Protein AF-W1XQQ6-F1 (afdb_monomer_lite)

Organism: NCBI:txid408170

Structure (mmCIF, N/CA/C/O backbone):
data_AF-W1XQQ6-F1
#
_entry.id   AF-W1XQQ6-F1
#
loop_
_atom_site.group_PDB
_atom_site.id
_atom_site.type_symbol
_atom_site.label_atom_id
_atom_site.label_alt_id
_atom_site.label_comp_id
_atom_site.label_asym_id
_atom_site.label_entity_id
_atom_site.label_seq_id
_atom_site.pdbx_PDB_ins_code
_atom_site.Cartn_x
_atom_site.Cartn_y
_atom_site.Cartn_z
_atom_site.occupancy
_atom_site.B_iso_or_equiv
_atom_site.auth_seq_id
_atom_site.auth_comp_id
_atom_site.auth_asym_id
_atom_site.auth_atom_id
_atom_site.pdbx_PDB_model_num
ATOM 1 N N . GLY A 1 1 ? 14.310 3.150 -13.092 1.00 80.12 1 GLY A N 1
ATOM 2 C CA . GLY A 1 1 ? 13.651 4.168 -12.252 1.00 80.12 1 GLY A CA 1
ATOM 3 C C . GLY A 1 1 ? 12.964 3.475 -11.101 1.00 80.12 1 GLY A C 1
ATOM 4 O O . GLY A 1 1 ? 12.462 2.373 -11.311 1.00 80.12 1 GLY A O 1
ATOM 5 N N . SER A 1 2 ? 12.978 4.097 -9.926 1.00 84.06 2 SER A N 1
ATOM 6 C CA . SER A 1 2 ? 12.372 3.560 -8.704 1.00 84.06 2 SER A CA 1
ATOM 7 C C . SER A 1 2 ? 11.340 4.543 -8.158 1.00 84.06 2 SER A C 1
ATOM 9 O O . SER A 1 2 ? 11.483 5.747 -8.354 1.00 84.06 2 SER A O 1
ATOM 11 N N . LEU A 1 3 ? 10.315 4.023 -7.493 1.00 84.12 3 LEU A N 1
ATOM 12 C CA . LEU A 1 3 ? 9.183 4.764 -6.948 1.00 84.12 3 LEU A CA 1
ATOM 13 C C . LEU A 1 3 ? 8.969 4.335 -5.495 1.00 84.12 3 LEU A C 1
ATOM 15 O O . LEU A 1 3 ? 9.040 3.149 -5.184 1.00 84.12 3 LEU A O 1
ATOM 19 N N . VAL A 1 4 ? 8.681 5.286 -4.613 1.00 85.88 4 VAL A N 1
ATOM 20 C CA . VAL A 1 4 ? 8.170 5.001 -3.268 1.00 85.88 4 VAL A CA 1
ATOM 21 C C . VAL A 1 4 ? 6.757 5.559 -3.199 1.00 85.88 4 VAL A C 1
ATOM 23 O O . VAL A 1 4 ? 6.555 6.735 -3.495 1.00 85.88 4 VAL A O 1
ATOM 26 N N . ALA A 1 5 ? 5.789 4.727 -2.824 1.00 83.06 5 ALA A N 1
ATOM 27 C CA . ALA A 1 5 ? 4.401 5.131 -2.653 1.00 83.06 5 ALA A CA 1
ATOM 28 C C . ALA A 1 5 ? 3.993 5.011 -1.184 1.00 83.06 5 ALA A C 1
ATOM 30 O O . ALA A 1 5 ? 4.251 3.997 -0.533 1.00 83.06 5 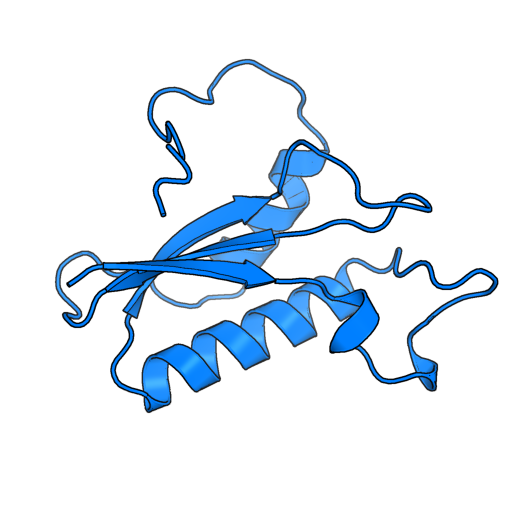ALA A O 1
ATOM 31 N N . LEU A 1 6 ? 3.339 6.056 -0.678 1.00 84.25 6 LEU A N 1
ATOM 32 C CA . LEU A 1 6 ? 2.709 6.053 0.634 1.00 84.25 6 LEU A CA 1
ATOM 33 C C . LEU A 1 6 ? 1.266 5.570 0.479 1.00 84.25 6 LEU A C 1
ATOM 35 O O . LEU A 1 6 ? 0.447 6.219 -0.168 1.00 84.25 6 LEU A O 1
ATOM 39 N N . ILE A 1 7 ? 0.973 4.427 1.076 1.00 82.62 7 ILE A N 1
ATOM 40 C CA . ILE A 1 7 ? -0.319 3.760 1.049 1.00 82.62 7 ILE A CA 1
ATOM 41 C C . ILE A 1 7 ? -1.063 4.129 2.328 1.00 82.62 7 ILE A C 1
ATOM 43 O O . ILE A 1 7 ? -0.579 3.892 3.437 1.00 82.62 7 ILE A O 1
ATOM 47 N N . LYS A 1 8 ? -2.251 4.708 2.169 1.00 79.75 8 LYS A N 1
ATOM 48 C CA . LYS A 1 8 ? -3.105 5.148 3.272 1.00 79.75 8 LYS A CA 1
ATOM 49 C C . LYS A 1 8 ? -4.432 4.385 3.227 1.00 79.75 8 LYS A C 1
ATOM 51 O O . LYS A 1 8 ? -5.341 4.809 2.509 1.00 79.75 8 LYS A O 1
ATOM 56 N N . PRO A 1 9 ? -4.562 3.266 3.959 1.00 76.44 9 PRO A N 1
ATOM 57 C CA . PRO A 1 9 ? -5.738 2.408 3.894 1.00 76.44 9 PRO A CA 1
ATOM 58 C C . PRO A 1 9 ? -7.052 3.125 4.174 1.00 76.44 9 PRO A C 1
ATOM 60 O O . PRO A 1 9 ? -8.046 2.790 3.561 1.00 76.44 9 PRO A O 1
ATOM 63 N N . GLN A 1 10 ? -7.072 4.159 5.012 1.00 74.06 10 GLN A N 1
ATOM 64 C CA . GLN A 1 10 ? -8.278 4.932 5.315 1.00 74.06 10 GLN A CA 1
ATOM 65 C C . GLN A 1 10 ? -8.880 5.691 4.119 1.00 74.06 10 GLN A C 1
ATOM 67 O O . GLN A 1 10 ? -10.033 6.105 4.187 1.00 74.06 10 GLN A O 1
ATOM 72 N N . PHE A 1 11 ? -8.107 5.909 3.050 1.00 74.00 11 PHE A N 1
ATOM 73 C CA . PHE A 1 11 ? -8.607 6.520 1.815 1.00 74.00 11 PHE A CA 1
ATOM 74 C C . PHE A 1 11 ? -9.021 5.479 0.770 1.00 74.00 11 PHE A C 1
ATOM 76 O O . PHE A 1 11 ? -9.814 5.805 -0.108 1.00 74.00 11 PHE A O 1
ATOM 83 N N . GLU A 1 12 ? -8.502 4.252 0.873 1.00 74.44 12 GLU A N 1
ATOM 84 C CA . GLU A 1 12 ? -8.761 3.174 -0.090 1.00 74.44 12 GLU A CA 1
ATOM 85 C C . GLU A 1 12 ? -9.745 2.113 0.398 1.00 74.44 12 GLU A C 1
ATOM 87 O O . GLU A 1 12 ? -10.429 1.483 -0.406 1.00 74.44 12 GLU A O 1
ATOM 92 N N . ALA A 1 13 ? -9.853 1.931 1.710 1.00 70.44 13 ALA A N 1
ATOM 93 C CA . ALA A 1 13 ? -10.940 1.216 2.343 1.00 70.44 13 ALA A CA 1
ATOM 94 C C . ALA A 1 13 ? -12.180 2.106 2.222 1.00 70.44 13 ALA A C 1
ATOM 96 O O . ALA A 1 13 ? -12.202 3.219 2.748 1.00 70.44 13 ALA A O 1
ATOM 97 N N . GLY A 1 14 ? -13.188 1.658 1.472 1.00 66.12 14 GLY A N 1
ATOM 98 C CA . GLY A 1 14 ? -14.424 2.414 1.261 1.00 66.12 14 GLY A CA 1
ATOM 99 C C . GLY A 1 14 ? -15.037 2.920 2.573 1.00 66.12 14 GLY A C 1
ATOM 100 O O . GLY A 1 14 ? -14.774 2.382 3.645 1.00 66.12 14 GLY A O 1
ATOM 101 N N . LYS A 1 15 ? -15.886 3.955 2.509 1.00 67.25 15 LYS A N 1
ATOM 102 C CA . LYS A 1 15 ? -16.467 4.614 3.703 1.00 67.25 15 LYS A CA 1
ATOM 103 C C . LYS A 1 15 ? -17.166 3.655 4.681 1.00 67.25 15 LYS A C 1
ATOM 105 O O . LYS A 1 15 ? -17.295 3.994 5.851 1.00 67.25 15 LYS A O 1
ATOM 110 N N . GLU A 1 16 ? -17.617 2.495 4.208 1.00 68.69 16 GLU A N 1
ATOM 111 C CA . GLU A 1 16 ? -18.207 1.418 5.017 1.00 68.69 16 GLU A CA 1
ATOM 112 C C . GLU A 1 16 ? -17.204 0.707 5.941 1.00 68.69 16 GLU A C 1
ATOM 114 O O . GLU A 1 16 ? -17.574 0.266 7.025 1.00 68.69 16 GLU A O 1
ATOM 119 N N . ASN A 1 17 ? -15.930 0.676 5.549 1.00 66.44 17 ASN A N 1
ATOM 120 C CA . ASN A 1 17 ? -14.819 0.025 6.245 1.00 66.44 17 ASN A CA 1
ATOM 121 C C . ASN A 1 17 ? -14.049 0.988 7.167 1.00 66.44 17 ASN A C 1
ATOM 123 O O . ASN A 1 17 ? -13.024 0.634 7.749 1.00 66.44 17 ASN A O 1
ATOM 127 N N . VAL A 1 18 ? -14.536 2.223 7.312 1.00 65.81 18 VAL A N 1
ATOM 128 C CA . VAL A 1 18 ? -13.938 3.251 8.165 1.00 65.81 18 VAL A CA 1
ATOM 129 C C . VAL A 1 18 ? -14.769 3.387 9.442 1.00 65.81 18 VAL A C 1
ATOM 131 O O . VAL A 1 18 ? -15.923 3.813 9.414 1.00 65.81 18 VAL A O 1
ATOM 134 N N . GLY A 1 19 ? -14.183 3.022 10.587 1.00 66.81 19 GLY A N 1
ATOM 135 C CA . GLY A 1 19 ? -14.866 3.044 11.883 1.00 66.81 19 GLY A CA 1
ATOM 136 C C . GLY A 1 19 ? -15.217 4.453 12.390 1.00 66.81 19 GLY A C 1
ATOM 137 O O . GLY A 1 19 ? -14.870 5.477 11.794 1.00 66.81 19 GLY A O 1
ATOM 138 N N . LYS A 1 20 ? -15.879 4.525 13.557 1.00 61.00 20 LYS A N 1
ATOM 139 C CA . LYS A 1 20 ? -16.189 5.804 14.229 1.00 61.00 20 LYS A CA 1
ATOM 140 C C . LYS A 1 20 ? -14.900 6.608 14.459 1.00 61.00 20 LYS A C 1
ATOM 142 O O . LYS A 1 20 ? -14.042 6.18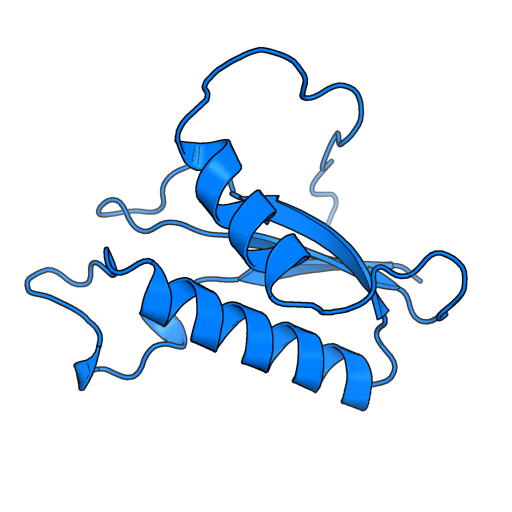3 15.229 1.00 61.00 20 LYS A O 1
ATOM 147 N N . GLY A 1 21 ? -14.800 7.771 13.811 1.00 65.94 21 GLY A N 1
ATOM 148 C CA . GLY A 1 21 ? -13.640 8.666 13.899 1.00 65.94 21 GLY A CA 1
ATOM 149 C C . GLY A 1 21 ? -12.630 8.552 12.754 1.00 65.94 21 GLY A C 1
ATOM 150 O O . GLY A 1 21 ? -11.530 9.055 12.903 1.00 65.94 21 GLY A O 1
ATOM 151 N N . GLY A 1 22 ? -12.954 7.896 11.632 1.00 66.44 22 GLY A N 1
ATOM 152 C CA . GLY A 1 22 ? -12.053 7.908 10.470 1.00 66.44 22 GLY A CA 1
ATOM 153 C C . GLY A 1 22 ? -10.880 6.922 10.562 1.00 66.44 22 GLY A C 1
ATOM 154 O O . GLY A 1 22 ? -9.920 7.044 9.802 1.00 66.44 22 GLY A O 1
ATOM 155 N N . ILE A 1 23 ? -10.925 5.979 11.514 1.00 69.00 23 ILE A N 1
ATOM 156 C CA . ILE A 1 23 ? -9.795 5.102 11.846 1.00 69.00 23 ILE A CA 1
ATOM 157 C C . ILE A 1 23 ? -10.050 3.686 11.336 1.00 69.00 23 ILE A C 1
ATOM 159 O O . ILE A 1 23 ? -11.026 3.049 11.742 1.00 69.00 23 ILE A O 1
ATOM 163 N N . VAL A 1 24 ? -9.127 3.173 10.523 1.00 73.69 24 VAL A N 1
ATOM 164 C CA . VAL A 1 24 ? -9.086 1.758 10.125 1.00 73.69 24 VAL A CA 1
ATOM 165 C C . VAL A 1 24 ? -8.174 1.008 11.098 1.00 73.69 24 VAL A C 1
ATOM 167 O O . VAL A 1 24 ? -6.984 1.307 11.217 1.00 73.69 24 VAL A O 1
ATOM 170 N N . ARG A 1 25 ? -8.745 0.074 11.869 1.00 72.06 25 ARG A N 1
ATOM 171 C CA . ARG A 1 25 ? -7.997 -0.746 12.843 1.00 72.06 25 ARG A CA 1
ATOM 172 C C . ARG A 1 25 ? -7.878 -2.205 12.425 1.00 72.06 25 ARG A C 1
ATOM 174 O O . ARG A 1 25 ? -6.939 -2.863 12.871 1.00 72.06 25 ARG A O 1
ATOM 181 N N . ASP A 1 26 ? -8.782 -2.673 11.577 1.00 78.44 26 ASP A N 1
ATOM 182 C CA . ASP A 1 26 ? -8.827 -4.051 11.113 1.00 78.44 26 ASP A CA 1
ATOM 183 C C . ASP A 1 26 ? -7.639 -4.367 10.205 1.00 78.44 26 ASP A C 1
ATOM 185 O O . ASP A 1 26 ? -7.397 -3.721 9.183 1.00 78.44 26 ASP A O 1
ATOM 189 N N . SER A 1 27 ? -6.873 -5.381 10.600 1.00 77.19 27 SER A N 1
ATOM 190 C CA . SER A 1 27 ? -5.742 -5.883 9.823 1.00 77.19 27 SER A CA 1
ATOM 191 C C . SER A 1 27 ? -6.186 -6.479 8.491 1.00 77.19 27 SER A C 1
ATOM 193 O O . SER A 1 27 ? -5.458 -6.338 7.516 1.00 77.19 27 SER A O 1
ATOM 195 N N . GLU A 1 28 ? -7.373 -7.085 8.421 1.00 80.88 28 GLU A N 1
ATOM 196 C CA . GLU A 1 28 ? -7.921 -7.639 7.177 1.00 80.88 28 GLU A CA 1
ATOM 197 C C . GLU A 1 28 ? -8.144 -6.555 6.117 1.00 80.88 28 GLU A C 1
ATOM 199 O O . GLU A 1 28 ? -7.725 -6.723 4.975 1.00 80.88 28 GLU A O 1
ATOM 204 N N . ILE A 1 29 ? -8.673 -5.391 6.513 1.00 82.00 29 ILE A N 1
ATOM 205 C CA . ILE A 1 29 ? -8.844 -4.249 5.605 1.00 82.00 29 ILE A CA 1
ATOM 206 C C . ILE A 1 29 ? -7.479 -3.757 5.097 1.00 82.00 29 ILE A C 1
ATOM 208 O O . ILE A 1 29 ? -7.320 -3.445 3.917 1.00 82.00 29 ILE A O 1
ATOM 212 N N . HIS A 1 30 ? -6.458 -3.719 5.960 1.00 81.50 30 HIS A N 1
ATOM 213 C CA . HIS A 1 30 ? -5.101 -3.380 5.520 1.00 81.50 30 HIS A CA 1
ATOM 214 C C . HIS A 1 30 ? -4.552 -4.390 4.511 1.00 81.50 30 HIS A C 1
ATOM 216 O O . HIS A 1 30 ? -3.944 -3.972 3.525 1.00 81.50 30 HIS A O 1
ATOM 222 N N . LYS A 1 31 ? -4.774 -5.693 4.733 1.00 83.56 31 LYS A N 1
ATOM 223 C CA . LYS A 1 31 ? -4.350 -6.750 3.805 1.00 83.56 31 LYS A CA 1
ATOM 224 C C . LYS A 1 31 ? -4.997 -6.574 2.442 1.00 83.56 31 LYS A C 1
ATOM 226 O O . LYS A 1 31 ? -4.289 -6.573 1.441 1.00 83.56 31 LYS A O 1
ATOM 231 N N . GLU A 1 32 ? -6.308 -6.366 2.410 1.00 84.50 32 GLU A N 1
ATOM 232 C CA . GLU A 1 32 ? -7.062 -6.195 1.169 1.00 84.50 32 GLU A CA 1
ATOM 233 C C . GLU A 1 32 ? -6.563 -4.985 0.368 1.00 84.50 32 GLU A C 1
ATOM 235 O O . GLU A 1 32 ? -6.263 -5.097 -0.824 1.00 84.50 32 GLU A O 1
ATOM 240 N N . VAL A 1 33 ? -6.395 -3.834 1.031 1.00 84.50 33 VAL A N 1
ATOM 241 C CA . VAL A 1 33 ? -5.888 -2.616 0.384 1.00 84.50 33 VAL A CA 1
ATOM 242 C C . VAL A 1 33 ? -4.470 -2.819 -0.146 1.00 84.50 33 VAL A C 1
ATOM 244 O O . VAL A 1 33 ? -4.179 -2.437 -1.281 1.00 84.50 33 VAL A O 1
ATOM 247 N N . LEU A 1 34 ? -3.584 -3.422 0.652 1.00 84.25 34 LEU A N 1
ATOM 248 C CA . LEU A 1 34 ? -2.216 -3.712 0.232 1.00 84.25 34 LEU A CA 1
ATOM 249 C C . LEU A 1 34 ? -2.207 -4.649 -0.972 1.00 84.25 34 LEU A C 1
ATOM 251 O O . LEU A 1 34 ? -1.594 -4.319 -1.982 1.00 84.25 34 LEU A O 1
ATOM 255 N N . HIS A 1 35 ? -2.938 -5.760 -0.909 1.00 86.00 35 HIS A N 1
ATOM 256 C CA . HIS A 1 35 ? -3.025 -6.721 -2.001 1.00 86.00 35 HIS A CA 1
ATOM 257 C C . HIS A 1 35 ? -3.496 -6.046 -3.295 1.00 86.00 35 HIS A C 1
ATOM 259 O O . HIS A 1 35 ? -2.858 -6.177 -4.339 1.00 86.00 35 HIS A O 1
ATOM 265 N N . ARG A 1 36 ? -4.555 -5.232 -3.214 1.00 84.75 36 ARG A N 1
ATOM 266 C CA . ARG A 1 36 ? -5.090 -4.475 -4.351 1.00 84.75 36 ARG A CA 1
ATOM 267 C C . ARG A 1 36 ? -4.058 -3.515 -4.948 1.00 84.75 36 ARG A C 1
ATOM 269 O O . ARG A 1 36 ? -3.886 -3.501 -6.162 1.00 84.75 36 ARG A O 1
ATOM 276 N N . ILE A 1 37 ? -3.351 -2.733 -4.129 1.00 85.19 37 ILE A N 1
ATOM 277 C CA . ILE A 1 37 ? -2.356 -1.764 -4.621 1.00 85.19 37 ILE A CA 1
ATOM 278 C C . ILE A 1 37 ? -1.145 -2.463 -5.237 1.00 85.19 37 ILE A C 1
ATOM 280 O O . ILE A 1 37 ? -0.672 -2.038 -6.289 1.00 85.19 37 ILE A O 1
ATOM 284 N N . LEU A 1 38 ? -0.646 -3.525 -4.604 1.00 85.69 38 LEU A N 1
ATOM 285 C CA . LEU A 1 38 ? 0.491 -4.285 -5.118 1.00 85.69 38 LEU A CA 1
ATOM 286 C C . LEU A 1 38 ? 0.150 -4.940 -6.464 1.00 85.69 38 LEU A C 1
ATOM 288 O O . LEU A 1 38 ? 0.974 -4.907 -7.375 1.00 85.69 38 LEU A O 1
ATOM 292 N N . HIS A 1 39 ? -1.070 -5.462 -6.613 1.00 86.50 39 HIS A N 1
ATOM 293 C CA . HIS A 1 39 ? -1.533 -6.052 -7.868 1.00 86.50 39 HIS A CA 1
ATOM 294 C C . HIS A 1 39 ? -1.695 -4.999 -8.972 1.00 86.50 39 HIS A C 1
ATOM 296 O O . HIS A 1 39 ? -1.169 -5.167 -10.065 1.00 86.50 39 HIS A O 1
ATOM 302 N N . VAL A 1 40 ? -2.312 -3.852 -8.663 1.00 85.31 40 VAL A N 1
ATOM 303 C CA . VAL A 1 40 ? -2.429 -2.735 -9.617 1.00 85.31 40 VAL A CA 1
ATOM 304 C C . VAL A 1 40 ? -1.051 -2.218 -10.040 1.00 85.31 40 VAL A C 1
ATOM 306 O O . VAL A 1 40 ? -0.847 -1.893 -11.209 1.00 85.31 40 VAL A O 1
ATOM 309 N N . ALA A 1 41 ? -0.088 -2.148 -9.117 1.00 85.62 41 ALA A N 1
ATOM 310 C CA . ALA A 1 41 ? 1.284 -1.779 -9.449 1.00 85.62 41 ALA A CA 1
ATOM 311 C C . ALA A 1 41 ? 1.906 -2.797 -10.416 1.00 85.62 41 ALA A C 1
ATOM 313 O O . ALA A 1 41 ? 2.475 -2.390 -11.431 1.00 85.62 41 ALA A O 1
ATOM 314 N N . TYR A 1 42 ? 1.729 -4.092 -10.148 1.00 86.31 42 TYR A N 1
ATOM 315 C CA . TYR A 1 42 ? 2.199 -5.168 -11.018 1.00 86.31 42 TYR A CA 1
ATOM 316 C C . TYR A 1 42 ? 1.611 -5.057 -12.433 1.00 86.31 42 TYR A C 1
ATOM 318 O O . TYR A 1 42 ? 2.367 -5.035 -13.404 1.00 86.31 42 TYR A O 1
ATOM 326 N N . ASP A 1 43 ? 0.296 -4.849 -12.553 1.00 87.25 43 ASP A N 1
ATOM 327 C CA . ASP A 1 43 ? -0.388 -4.636 -13.838 1.00 87.25 43 ASP A CA 1
ATOM 328 C C . ASP A 1 43 ? 0.125 -3.391 -14.584 1.00 87.25 43 ASP A C 1
ATOM 330 O O . ASP A 1 43 ? 0.174 -3.352 -15.814 1.00 87.25 43 ASP A O 1
ATOM 334 N N . CYS A 1 44 ? 0.567 -2.367 -13.848 1.00 85.38 44 CYS A N 1
ATOM 335 C CA . CYS A 1 44 ? 1.197 -1.167 -14.405 1.00 85.38 44 CYS A CA 1
ATOM 336 C C . CYS A 1 44 ? 2.673 -1.367 -14.815 1.00 85.38 44 CYS A C 1
ATOM 338 O O . CYS A 1 44 ? 3.321 -0.408 -15.251 1.00 85.38 44 CYS A O 1
ATOM 340 N N . GLY A 1 45 ? 3.240 -2.568 -14.653 1.00 87.25 45 GLY A N 1
ATOM 341 C CA . GLY A 1 45 ? 4.660 -2.854 -14.886 1.00 87.25 45 GLY A CA 1
ATOM 342 C C . GLY A 1 45 ? 5.586 -2.316 -13.786 1.00 87.25 45 GLY A C 1
ATOM 343 O O . GLY A 1 45 ? 6.759 -2.020 -14.040 1.00 87.25 45 GLY A O 1
ATOM 344 N N . LEU A 1 46 ? 5.056 -2.126 -12.575 1.00 87.31 46 LEU A N 1
ATOM 345 C CA . LEU A 1 46 ? 5.792 -1.732 -11.379 1.00 87.31 46 LEU A CA 1
ATOM 346 C C . LEU A 1 46 ? 5.861 -2.908 -10.404 1.00 87.31 46 LEU A C 1
ATOM 348 O O . LEU A 1 46 ? 4.864 -3.343 -9.842 1.00 87.31 46 LEU A O 1
ATOM 352 N N . TYR A 1 47 ? 7.071 -3.376 -10.145 1.00 88.62 47 TYR A N 1
ATOM 353 C CA . TYR A 1 47 ? 7.318 -4.542 -9.314 1.00 88.62 47 TYR A CA 1
ATOM 354 C C . TYR A 1 47 ? 7.747 -4.138 -7.908 1.00 88.62 47 TYR A C 1
ATOM 356 O O . TYR A 1 47 ? 8.653 -3.313 -7.722 1.00 88.62 47 TYR A O 1
ATOM 364 N N . THR A 1 48 ? 7.112 -4.744 -6.911 1.00 87.81 48 THR A N 1
ATOM 365 C CA . THR A 1 48 ? 7.361 -4.497 -5.489 1.00 87.81 48 THR A CA 1
ATOM 366 C C . THR A 1 48 ? 8.734 -5.016 -5.091 1.00 87.81 48 THR A C 1
ATOM 368 O O . THR A 1 48 ? 9.024 -6.188 -5.247 1.00 87.81 48 THR A O 1
ATOM 371 N N . HIS A 1 49 ? 9.584 -4.154 -4.551 1.00 87.12 49 HIS A N 1
ATOM 372 C CA . HIS A 1 49 ? 10.918 -4.493 -4.043 1.00 87.12 49 HIS A CA 1
ATOM 373 C C . HIS A 1 49 ? 11.037 -4.328 -2.529 1.00 87.12 49 HIS A C 1
ATOM 375 O O . HIS A 1 49 ? 12.031 -4.730 -1.933 1.00 87.12 49 HIS A O 1
ATOM 381 N N . GLY A 1 50 ? 10.053 -3.693 -1.902 1.00 85.12 50 GLY A N 1
ATOM 382 C CA . GLY A 1 50 ? 10.009 -3.515 -0.463 1.00 85.12 50 GLY A CA 1
ATOM 383 C C . GLY A 1 50 ? 8.619 -3.093 -0.032 1.00 85.12 50 GLY A C 1
ATOM 384 O O . GLY A 1 50 ? 7.970 -2.299 -0.711 1.00 85.12 50 GLY A O 1
ATOM 385 N N . LEU A 1 51 ? 8.177 -3.616 1.101 1.00 83.94 51 LEU A N 1
ATOM 386 C CA . LEU A 1 51 ? 6.947 -3.205 1.753 1.00 83.94 51 LEU A CA 1
ATOM 387 C C . LEU A 1 51 ? 7.231 -3.073 3.244 1.00 83.94 51 LEU A C 1
ATOM 389 O O . LEU A 1 51 ? 7.777 -3.985 3.859 1.00 83.94 51 LEU A O 1
ATOM 393 N N . THR A 1 52 ? 6.899 -1.925 3.818 1.00 82.56 52 THR A N 1
ATOM 394 C CA . THR A 1 52 ? 7.065 -1.681 5.253 1.00 82.56 52 THR A CA 1
ATOM 395 C C . THR A 1 52 ? 5.966 -0.762 5.767 1.00 82.56 52 THR A C 1
ATOM 397 O O . THR A 1 52 ? 5.281 -0.102 4.987 1.00 82.56 52 THR A O 1
ATOM 400 N N . PHE A 1 53 ? 5.775 -0.707 7.079 1.00 81.44 53 PHE A N 1
ATOM 401 C CA . PHE A 1 53 ? 4.873 0.260 7.698 1.00 81.44 53 PHE A CA 1
ATOM 402 C C . PHE A 1 53 ? 5.596 1.592 7.935 1.00 81.44 53 PHE A C 1
ATOM 404 O O . PHE A 1 53 ? 6.810 1.651 8.138 1.00 81.44 53 PHE A O 1
ATOM 411 N N . SER A 1 54 ? 4.836 2.682 7.939 1.00 74.12 54 SER A N 1
ATOM 412 C CA . SER A 1 54 ? 5.340 3.983 8.360 1.00 74.12 54 SER A CA 1
ATOM 413 C C . SER A 1 54 ? 5.468 4.008 9.889 1.00 74.12 54 SER A C 1
ATOM 415 O O . SER A 1 54 ? 4.478 3.763 10.588 1.00 74.12 54 SER A O 1
ATOM 417 N N . PRO A 1 55 ? 6.646 4.344 10.450 1.00 66.88 55 PRO A N 1
ATOM 418 C CA . PRO A 1 55 ? 6.807 4.505 11.896 1.00 66.88 55 PRO A CA 1
ATOM 419 C C . PRO A 1 55 ? 6.027 5.716 12.430 1.00 66.88 55 PRO A C 1
ATOM 421 O O . PRO A 1 55 ? 5.773 5.818 13.631 1.00 66.88 55 PRO A O 1
ATOM 424 N N . ILE A 1 56 ? 5.631 6.632 11.541 1.00 64.31 56 ILE A N 1
ATOM 425 C CA . ILE A 1 56 ? 4.808 7.789 11.864 1.00 64.31 56 ILE A CA 1
ATOM 426 C C . ILE A 1 56 ? 3.350 7.370 11.690 1.00 64.31 56 ILE A C 1
ATOM 428 O O . ILE A 1 56 ? 2.886 7.143 10.573 1.00 64.31 56 ILE A O 1
ATOM 432 N N . LYS A 1 57 ? 2.622 7.268 12.804 1.00 63.25 57 LYS A N 1
ATOM 433 C CA . LYS A 1 57 ? 1.164 7.112 12.768 1.00 63.25 57 LYS A CA 1
ATOM 434 C C . LYS A 1 57 ? 0.566 8.397 12.198 1.00 63.25 57 LYS A C 1
ATOM 436 O O . LYS A 1 57 ? 0.942 9.486 12.636 1.00 63.25 57 LYS A O 1
ATOM 441 N N . GLY A 1 58 ? -0.340 8.271 11.231 1.00 62.62 58 GLY A N 1
ATOM 442 C CA . GLY A 1 58 ? -1.036 9.417 10.654 1.00 62.62 58 GLY A CA 1
ATOM 443 C C . GLY A 1 58 ? -1.852 10.176 11.705 1.00 62.62 58 GLY A C 1
ATOM 444 O O . GLY A 1 58 ? -2.048 9.707 12.833 1.00 62.62 58 GLY A O 1
ATOM 445 N N . MET A 1 59 ? -2.364 11.350 11.325 1.00 54.62 59 MET A N 1
ATOM 446 C CA . MET A 1 59 ? -3.349 12.068 12.140 1.00 54.62 59 MET A CA 1
ATOM 447 C C . MET A 1 59 ? -4.501 1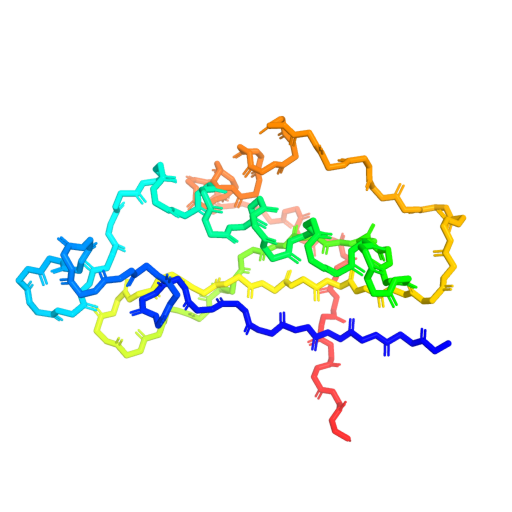1.105 12.481 1.00 54.62 59 MET A C 1
ATOM 449 O O . MET A 1 59 ? -4.919 10.314 11.637 1.00 54.62 59 MET A O 1
ATOM 453 N N . GLU A 1 60 ? -4.937 11.111 13.743 1.00 63.00 60 GLU A N 1
ATOM 454 C CA . GLU A 1 60 ? -6.006 10.240 14.269 1.00 63.00 60 GLU A CA 1
ATOM 455 C C . GLU A 1 60 ? -5.641 8.751 14.469 1.00 63.00 60 GLU A C 1
ATOM 457 O O . GLU A 1 60 ? -6.477 7.963 14.898 1.00 63.00 60 GLU A O 1
ATOM 462 N N . GLY A 1 61 ? -4.375 8.349 14.284 1.00 66.56 61 GLY A N 1
ATOM 463 C CA . GLY A 1 61 ? -3.902 7.000 14.637 1.00 66.56 61 GLY A CA 1
ATOM 464 C C . GLY A 1 61 ? -4.034 5.953 13.528 1.00 66.56 61 GLY A C 1
ATOM 465 O O . GLY A 1 61 ? -3.892 4.758 13.802 1.00 66.56 61 GLY A O 1
ATOM 466 N N . ASN A 1 62 ? -4.264 6.398 12.292 1.00 71.50 62 ASN A N 1
ATOM 467 C CA . ASN A 1 62 ? -4.239 5.551 11.104 1.00 71.50 62 ASN A CA 1
ATOM 468 C C . ASN A 1 62 ? -2.831 5.015 10.819 1.00 71.50 62 ASN A C 1
ATOM 470 O O . ASN A 1 62 ? -1.821 5.694 11.034 1.00 71.50 62 ASN A O 1
ATOM 474 N N . ILE A 1 63 ? -2.777 3.776 10.336 1.00 75.31 63 ILE A N 1
ATOM 475 C CA . ILE A 1 63 ? -1.532 3.111 9.955 1.00 75.31 63 ILE A CA 1
ATOM 476 C C . ILE A 1 63 ? -1.303 3.371 8.480 1.00 75.31 63 ILE A C 1
ATOM 478 O O . ILE A 1 63 ? -2.177 3.105 7.665 1.00 75.31 63 ILE A O 1
ATOM 482 N N . GLU A 1 64 ? -0.129 3.883 8.146 1.00 81.69 64 GLU A N 1
ATOM 483 C CA . GLU A 1 64 ? 0.276 4.106 6.764 1.00 81.69 64 GLU A CA 1
ATOM 484 C C . GLU A 1 64 ? 1.348 3.080 6.392 1.00 81.69 64 GLU A C 1
ATOM 486 O O . GLU A 1 64 ? 2.128 2.649 7.245 1.00 81.69 64 GLU A O 1
ATOM 491 N N . PHE A 1 65 ? 1.395 2.692 5.122 1.00 83.56 65 PHE A N 1
ATOM 492 C CA . PHE A 1 65 ? 2.373 1.748 4.586 1.00 83.56 65 PHE A CA 1
ATOM 493 C C . PHE A 1 65 ? 3.218 2.418 3.505 1.00 83.56 65 PHE A C 1
ATOM 495 O O . PHE A 1 65 ? 2.785 3.354 2.842 1.00 83.56 65 PHE A O 1
ATOM 502 N N . LEU A 1 66 ? 4.442 1.944 3.330 1.00 84.38 66 LEU A N 1
ATOM 503 C CA . LEU A 1 66 ? 5.384 2.405 2.323 1.00 84.38 66 LEU A CA 1
ATOM 504 C C . LEU A 1 66 ? 5.705 1.235 1.400 1.00 84.38 66 LEU A C 1
ATOM 506 O O . LEU A 1 66 ? 6.292 0.240 1.828 1.00 84.38 66 LEU A O 1
ATOM 510 N N . GLY A 1 67 ? 5.320 1.371 0.134 1.00 87.25 67 GLY A N 1
ATOM 511 C CA . GLY A 1 67 ? 5.674 0.442 -0.931 1.00 87.25 67 GLY A CA 1
ATOM 512 C C . GLY A 1 67 ? 6.830 0.993 -1.757 1.00 87.25 67 GLY A C 1
ATOM 513 O O . GLY A 1 67 ? 6.784 2.133 -2.221 1.00 87.25 67 GLY A O 1
ATOM 514 N N . TYR A 1 68 ? 7.870 0.191 -1.946 1.00 87.44 68 TYR A N 1
ATOM 515 C CA . TYR A 1 68 ? 8.981 0.478 -2.841 1.00 87.44 68 TYR A CA 1
ATOM 516 C C . TYR A 1 68 ? 8.816 -0.326 -4.126 1.00 87.44 68 TYR A C 1
ATOM 518 O O . TYR A 1 68 ? 8.783 -1.554 -4.088 1.00 87.44 68 TYR A O 1
ATOM 526 N N . PHE A 1 69 ? 8.747 0.364 -5.260 1.00 87.50 69 PHE A N 1
ATOM 527 C CA . PHE A 1 69 ? 8.479 -0.221 -6.567 1.00 87.50 69 PHE A CA 1
ATOM 528 C C . PHE A 1 69 ? 9.568 0.135 -7.574 1.00 87.50 69 PHE A C 1
ATOM 530 O O . PHE A 1 69 ? 10.173 1.212 -7.522 1.00 87.50 69 PHE A O 1
ATOM 537 N N . LYS A 1 70 ? 9.796 -0.748 -8.544 1.00 88.25 70 LYS A N 1
ATOM 538 C CA . LYS A 1 70 ? 10.711 -0.509 -9.665 1.00 88.25 70 LYS A CA 1
ATOM 539 C C . LYS A 1 70 ? 10.116 -1.009 -10.975 1.00 88.25 70 LYS A C 1
ATOM 541 O O . LYS A 1 70 ? 9.245 -1.862 -10.983 1.00 88.25 70 LYS A O 1
ATOM 546 N N . LYS A 1 71 ? 10.619 -0.494 -12.097 1.00 90.44 71 LYS A N 1
ATOM 547 C CA . LYS A 1 71 ? 10.166 -0.857 -13.457 1.00 90.44 71 LYS A CA 1
ATOM 548 C C . LYS A 1 71 ? 10.667 -2.214 -13.984 1.00 90.44 71 LYS A C 1
ATOM 550 O O . LYS A 1 71 ? 10.449 -2.521 -15.149 1.00 90.44 71 LYS A O 1
ATOM 555 N N . TYR A 1 72 ? 11.403 -2.975 -13.186 1.00 88.38 72 TYR A N 1
ATOM 556 C CA . TYR A 1 72 ? 11.957 -4.270 -13.577 1.00 88.38 72 TYR A CA 1
ATOM 557 C C . TYR A 1 72 ? 11.590 -5.313 -12.533 1.00 88.38 72 TYR A C 1
ATOM 559 O O . TYR A 1 72 ? 11.479 -4.969 -11.363 1.00 88.38 72 TYR A O 1
ATOM 567 N N . GLU A 1 73 ? 11.404 -6.554 -12.963 1.00 87.31 73 GLU A N 1
ATOM 568 C CA . GLU A 1 73 ? 10.999 -7.673 -12.104 1.00 87.31 73 GLU A CA 1
ATOM 569 C C . GLU A 1 73 ? 12.171 -8.276 -11.320 1.00 87.31 73 GLU A C 1
ATOM 571 O O . GLU A 1 73 ? 11.983 -8.908 -10.287 1.00 87.31 73 GLU A O 1
ATOM 576 N N . GLU A 1 74 ? 13.403 -8.073 -11.787 1.00 87.00 74 GLU A N 1
ATOM 577 C CA . GLU A 1 74 ? 14.588 -8.663 -11.169 1.00 87.00 74 GLU A CA 1
ATOM 578 C C . GLU A 1 74 ? 14.750 -8.222 -9.704 1.00 87.00 74 GLU A C 1
ATOM 580 O O . GLU A 1 74 ? 14.972 -7.046 -9.413 1.00 87.00 74 GLU A O 1
ATOM 585 N N . GLY A 1 75 ? 14.659 -9.183 -8.778 1.00 81.94 75 GLY A N 1
ATOM 586 C CA . GLY A 1 75 ? 14.724 -8.927 -7.337 1.00 81.94 75 GLY A CA 1
ATOM 587 C C . GLY A 1 75 ? 13.420 -8.404 -6.727 1.00 81.94 75 GLY A C 1
ATOM 588 O O . GLY A 1 75 ? 13.436 -7.925 -5.591 1.00 81.94 75 GLY A O 1
ATOM 589 N N . ALA A 1 76 ? 12.306 -8.483 -7.459 1.00 84.25 76 ALA A N 1
ATOM 590 C CA . ALA A 1 76 ? 10.987 -8.199 -6.926 1.00 84.25 76 ALA A CA 1
ATOM 591 C C . ALA A 1 76 ? 10.549 -9.262 -5.909 1.00 84.25 76 ALA A C 1
ATOM 593 O O . ALA A 1 76 ? 10.860 -10.447 -6.021 1.00 84.25 76 ALA A O 1
ATOM 594 N N . LEU A 1 77 ? 9.798 -8.811 -4.913 1.00 83.06 77 LEU A N 1
ATOM 595 C CA . LEU A 1 77 ? 9.129 -9.646 -3.933 1.00 83.06 77 LEU A CA 1
ATOM 596 C C . LEU A 1 77 ? 7.871 -10.243 -4.560 1.00 83.06 77 LEU A C 1
ATOM 598 O O . LEU A 1 77 ? 7.087 -9.535 -5.197 1.00 83.06 77 LEU A O 1
ATOM 602 N N . THR A 1 78 ? 7.661 -11.535 -4.337 1.00 79.62 78 THR A N 1
ATOM 603 C CA . THR A 1 78 ? 6.417 -12.211 -4.697 1.00 79.62 78 THR A CA 1
ATOM 604 C C . THR A 1 78 ? 5.289 -11.675 -3.816 1.00 79.62 78 THR A C 1
ATOM 606 O O . THR A 1 78 ? 5.436 -11.585 -2.594 1.00 79.62 78 THR A O 1
ATOM 609 N N . ILE A 1 79 ? 4.184 -11.256 -4.436 1.00 78.62 79 ILE A N 1
ATOM 610 C CA . ILE A 1 79 ? 3.014 -10.735 -3.721 1.00 78.62 79 ILE A CA 1
ATOM 611 C C . ILE A 1 79 ? 2.235 -11.939 -3.182 1.00 78.62 79 ILE A C 1
ATOM 613 O O . ILE A 1 79 ? 1.339 -12.447 -3.844 1.00 78.62 79 ILE A O 1
ATOM 617 N N . ASP A 1 80 ? 2.619 -12.398 -1.995 1.00 77.69 80 ASP A N 1
ATOM 618 C CA . ASP A 1 80 ? 1.969 -13.489 -1.266 1.00 77.69 80 ASP A CA 1
ATOM 619 C C . ASP A 1 80 ? 1.403 -12.986 0.066 1.00 77.69 80 ASP A C 1
ATOM 621 O O . ASP A 1 80 ? 1.923 -12.033 0.661 1.00 77.69 80 ASP A O 1
ATOM 625 N N . ASP A 1 81 ? 0.381 -13.673 0.584 1.00 72.12 81 ASP A N 1
ATOM 626 C CA . ASP A 1 81 ? -0.227 -13.366 1.885 1.00 72.12 81 ASP A CA 1
ATOM 627 C C . ASP A 1 81 ? 0.812 -13.316 3.015 1.00 72.12 81 ASP A C 1
ATOM 629 O O . ASP A 1 81 ? 0.701 -12.502 3.928 1.00 72.12 81 ASP A O 1
ATOM 633 N N . THR A 1 82 ? 1.874 -14.121 2.919 1.00 72.38 82 THR A N 1
ATOM 634 C CA . THR A 1 82 ? 2.981 -14.160 3.888 1.00 72.38 82 THR A CA 1
ATOM 635 C C . THR A 1 82 ? 3.784 -12.857 3.947 1.00 72.38 82 THR A C 1
ATOM 637 O O . THR A 1 82 ? 4.181 -12.430 5.033 1.00 72.38 82 THR A O 1
ATOM 640 N N . LEU A 1 83 ? 3.994 -12.180 2.812 1.00 71.69 83 LEU A N 1
ATOM 641 C CA . LEU A 1 83 ? 4.699 -10.895 2.750 1.00 71.69 83 LEU A CA 1
ATOM 642 C C . LEU A 1 83 ? 3.874 -9.793 3.422 1.00 71.69 83 LEU A C 1
ATOM 644 O O . LEU A 1 83 ? 4.396 -8.969 4.178 1.00 71.69 83 LEU A O 1
ATOM 648 N N . ILE A 1 84 ? 2.573 -9.790 3.136 1.00 73.00 84 ILE A N 1
ATOM 649 C CA . ILE A 1 84 ? 1.634 -8.804 3.663 1.00 73.00 84 ILE A CA 1
ATOM 650 C C . ILE A 1 84 ? 1.459 -9.021 5.168 1.00 73.00 84 ILE A C 1
ATOM 652 O O . ILE A 1 84 ? 1.546 -8.057 5.929 1.00 73.00 84 ILE A O 1
ATOM 656 N N . ASP A 1 85 ? 1.297 -10.271 5.608 1.00 69.19 85 ASP A N 1
ATOM 657 C CA . ASP A 1 85 ? 1.184 -10.624 7.023 1.00 69.19 85 ASP A CA 1
ATOM 658 C C . ASP A 1 85 ? 2.434 -10.202 7.797 1.00 69.19 85 ASP A C 1
ATOM 660 O O . ASP A 1 85 ? 2.319 -9.464 8.771 1.00 69.19 85 ASP A O 1
ATOM 664 N N . THR A 1 86 ? 3.626 -10.488 7.263 1.00 67.56 86 THR A N 1
ATOM 665 C CA . THR A 1 86 ? 4.898 -10.030 7.844 1.00 67.56 86 THR A CA 1
ATOM 666 C C . THR A 1 86 ? 4.928 -8.504 7.987 1.00 67.56 86 THR A C 1
ATOM 668 O O . THR A 1 86 ? 5.271 -7.980 9.044 1.00 67.56 86 THR A O 1
ATOM 671 N N . SER A 1 87 ? 4.517 -7.750 6.961 1.00 67.06 87 SER A N 1
ATOM 672 C CA . SER A 1 87 ? 4.509 -6.279 7.027 1.00 67.06 87 SER A CA 1
ATOM 673 C C . SER A 1 87 ? 3.542 -5.714 8.082 1.00 67.06 87 SER A C 1
ATOM 675 O O . SER A 1 87 ? 3.783 -4.635 8.631 1.00 67.06 87 SER A O 1
ATOM 677 N N . ILE A 1 88 ? 2.475 -6.456 8.397 1.00 68.25 88 ILE A N 1
ATOM 678 C CA . ILE A 1 88 ? 1.485 -6.118 9.424 1.00 68.25 88 ILE A CA 1
ATOM 679 C C . ILE A 1 88 ? 1.957 -6.573 10.813 1.00 68.25 88 ILE A C 1
ATOM 681 O O . ILE A 1 88 ? 1.771 -5.832 11.780 1.00 68.25 88 ILE A O 1
ATOM 685 N N . GLU A 1 89 ? 2.602 -7.736 10.925 1.00 58.38 89 GLU A N 1
ATOM 686 C CA . GLU A 1 89 ? 3.116 -8.307 12.176 1.00 58.38 89 GLU A CA 1
ATOM 687 C C . GLU A 1 89 ? 4.332 -7.553 12.731 1.00 58.38 89 GLU A C 1
ATOM 689 O O . GLU A 1 89 ? 4.418 -7.371 13.949 1.00 58.38 89 GLU A O 1
ATOM 694 N N . ILE A 1 90 ? 5.226 -7.014 11.882 1.00 55.88 90 ILE A N 1
ATOM 695 C CA . ILE A 1 90 ? 6.392 -6.223 12.347 1.00 55.88 90 ILE A CA 1
ATOM 696 C C . ILE A 1 90 ? 5.941 -5.008 13.193 1.00 55.88 90 ILE A C 1
ATOM 698 O O . ILE A 1 90 ? 6.674 -4.515 14.050 1.00 55.88 90 ILE A O 1
ATOM 702 N N . LYS A 1 91 ? 4.682 -4.577 13.070 1.00 50.44 91 LYS A N 1
ATOM 703 C CA . LYS A 1 91 ? 4.065 -3.550 13.919 1.00 50.44 91 LYS A CA 1
ATOM 704 C C . LYS A 1 91 ? 4.027 -3.905 15.419 1.00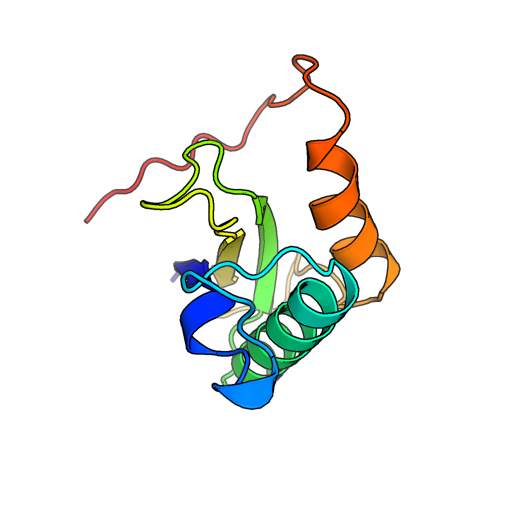 50.44 91 LYS A C 1
ATOM 706 O O . LYS A 1 91 ? 3.924 -2.993 16.241 1.00 50.44 91 LYS A O 1
ATOM 711 N N . SER A 1 92 ? 4.083 -5.190 15.788 1.00 44.91 92 SER A N 1
ATOM 712 C CA . SER A 1 92 ? 3.997 -5.648 17.184 1.00 44.91 92 SER A CA 1
ATOM 713 C C . SER A 1 92 ? 5.358 -5.848 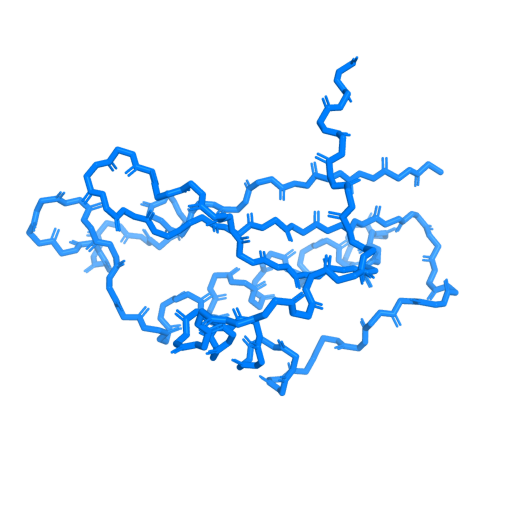17.860 1.00 44.91 92 SER A C 1
ATOM 715 O O . SER A 1 92 ? 5.416 -5.960 19.086 1.00 44.91 92 SER A O 1
ATOM 717 N N . THR A 1 93 ? 6.460 -5.853 17.106 1.00 38.03 93 THR A N 1
ATOM 718 C CA . THR A 1 93 ? 7.816 -5.983 17.652 1.00 38.03 93 THR A CA 1
ATOM 719 C C . THR A 1 93 ? 8.575 -4.679 17.446 1.00 38.03 93 THR A C 1
ATOM 721 O O . THR A 1 93 ? 9.311 -4.488 16.483 1.00 38.03 93 THR A O 1
ATOM 724 N N . SER A 1 94 ? 8.435 -3.752 18.390 1.00 41.44 94 SER A N 1
ATOM 725 C CA . SER A 1 94 ? 9.415 -2.681 18.554 1.00 41.44 94 SER A CA 1
ATOM 726 C C . SER A 1 94 ? 10.757 -3.295 18.984 1.00 41.44 94 SER A C 1
ATOM 728 O O . SER A 1 94 ? 11.018 -3.451 20.176 1.00 41.44 94 SER A O 1
ATOM 730 N N . SER A 1 95 ? 11.602 -3.699 18.033 1.00 33.16 95 SER A N 1
ATOM 731 C CA . SER A 1 95 ? 13.009 -4.037 18.290 1.00 33.16 95 SER A CA 1
ATOM 732 C C . SER A 1 95 ? 13.879 -3.913 17.027 1.00 33.16 95 SER A C 1
ATOM 734 O O . SER A 1 95 ? 13.372 -4.004 15.912 1.00 33.16 95 SER A O 1
ATOM 736 N N . PRO A 1 96 ? 15.190 -3.646 17.175 1.00 35.66 96 PRO A N 1
ATOM 737 C CA . PRO A 1 96 ? 15.968 -2.683 16.387 1.00 35.66 96 PRO A CA 1
ATOM 738 C C . PRO A 1 96 ? 16.502 -3.201 15.043 1.00 35.66 96 PRO A C 1
ATOM 740 O O . PRO A 1 96 ? 17.475 -2.661 14.524 1.00 35.66 96 PRO A O 1
ATOM 743 N N . ILE A 1 97 ? 15.882 -4.212 14.437 1.00 36.09 97 ILE A N 1
ATOM 744 C CA . ILE A 1 97 ? 16.403 -4.842 13.209 1.00 36.09 97 ILE A CA 1
ATOM 745 C C . ILE A 1 97 ? 16.043 -4.051 11.940 1.00 36.09 97 ILE A C 1
ATOM 747 O O . ILE A 1 97 ?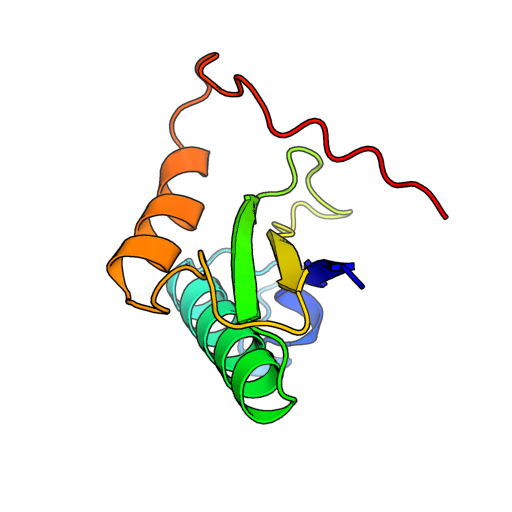 16.072 -4.583 10.835 1.00 36.09 97 ILE A O 1
ATOM 751 N N . CYS A 1 98 ? 15.764 -2.750 12.062 1.00 34.28 98 CYS A N 1
ATOM 752 C CA . CYS A 1 98 ? 15.699 -1.847 10.914 1.00 34.28 98 CYS A CA 1
ATOM 753 C C . CYS A 1 98 ? 17.130 -1.508 10.443 1.00 34.28 98 CYS A C 1
ATOM 755 O O . CYS A 1 98 ? 17.525 -0.350 10.323 1.00 34.28 98 CYS A O 1
ATOM 757 N N . SER A 1 99 ? 17.950 -2.537 10.223 1.00 32.19 99 SER A N 1
ATOM 758 C CA . SER A 1 99 ? 19.173 -2.412 9.449 1.00 32.19 99 SER A CA 1
ATOM 759 C C . SER A 1 99 ? 18.770 -2.377 7.979 1.00 32.19 99 SER A C 1
ATOM 761 O O . SER A 1 99 ? 18.333 -3.373 7.417 1.00 32.19 99 SER A O 1
ATOM 763 N N . ALA A 1 100 ? 18.957 -1.201 7.382 1.00 31.84 100 ALA A N 1
ATOM 764 C CA . ALA A 1 100 ? 18.960 -0.956 5.943 1.00 31.84 100 ALA A CA 1
ATOM 765 C C . ALA A 1 100 ? 17.604 -0.863 5.219 1.00 31.84 100 ALA A C 1
ATOM 767 O O . ALA A 1 100 ? 17.445 -1.410 4.137 1.00 31.84 100 ALA A O 1
ATOM 768 N N . VAL A 1 101 ? 16.688 -0.015 5.695 1.00 31.41 101 VAL A N 1
ATOM 769 C CA . VAL A 1 101 ? 15.897 0.797 4.751 1.00 31.41 101 VAL A CA 1
ATOM 770 C C . VAL A 1 101 ? 15.857 2.235 5.257 1.00 31.41 101 VAL A C 1
ATOM 772 O O . VAL A 1 101 ? 14.887 2.704 5.845 1.00 31.41 101 VAL A O 1
ATOM 775 N N . THR A 1 102 ? 16.948 2.970 5.039 1.00 27.86 102 THR A N 1
ATOM 776 C CA . THR A 1 102 ? 16.891 4.432 5.046 1.00 27.86 102 THR A CA 1
ATOM 777 C C . THR A 1 102 ? 15.995 4.850 3.880 1.00 27.86 102 THR A C 1
ATOM 779 O O . THR A 1 102 ? 16.474 5.066 2.768 1.00 27.86 102 THR A O 1
ATOM 782 N N . VAL A 1 103 ? 14.683 4.950 4.118 1.00 31.48 103 VAL A N 1
ATOM 783 C CA . VAL A 1 103 ? 13.760 5.674 3.237 1.00 31.48 103 VAL A CA 1
ATOM 784 C C . VAL A 1 103 ? 14.105 7.149 3.387 1.00 31.48 103 VAL A C 1
ATOM 786 O O . VAL A 1 103 ? 13.515 7.900 4.159 1.00 31.48 103 VAL A O 1
ATOM 789 N N . ARG A 1 104 ? 15.147 7.563 2.673 1.00 25.27 104 ARG A N 1
ATOM 790 C CA . ARG A 1 104 ? 15.384 8.962 2.366 1.00 25.27 104 ARG A CA 1
ATOM 791 C C . ARG A 1 104 ? 14.272 9.352 1.397 1.00 25.27 104 ARG A C 1
ATOM 793 O O . ARG A 1 104 ? 14.366 9.084 0.205 1.00 25.27 104 ARG A O 1
ATOM 800 N N . ILE A 1 105 ? 13.192 9.910 1.942 1.00 30.34 105 ILE A N 1
ATOM 801 C CA . ILE A 1 105 ? 12.194 10.663 1.182 1.00 30.34 105 ILE A CA 1
ATOM 802 C C . ILE A 1 105 ? 12.970 11.805 0.522 1.00 30.34 105 ILE A C 1
ATOM 804 O O . ILE A 1 105 ? 13.294 12.795 1.170 1.00 30.34 105 ILE A O 1
ATOM 808 N N . PHE A 1 106 ? 13.359 11.615 -0.732 1.00 23.66 106 PHE A N 1
ATOM 809 C CA . PHE A 1 106 ? 13.866 12.675 -1.585 1.00 23.66 106 PHE A CA 1
ATOM 810 C C . PHE A 1 106 ? 12.812 12.905 -2.662 1.00 23.66 106 PHE A C 1
ATOM 812 O O . PHE A 1 106 ? 12.539 12.021 -3.475 1.00 23.66 106 PHE A O 1
ATOM 819 N N . CYS A 1 107 ? 12.182 14.074 -2.564 1.00 30.03 107 CYS A N 1
ATOM 820 C CA . CYS A 1 107 ? 11.725 14.821 -3.725 1.00 30.03 107 CYS A CA 1
ATOM 821 C C . CYS A 1 107 ? 12.974 15.344 -4.451 1.00 30.03 107 CYS A C 1
ATOM 823 O O . CYS A 1 107 ? 13.927 15.731 -3.729 1.00 30.03 107 CYS A O 1
#

Secondary structure (DSSP, 8-state):
-EEEEEE-HHHHS-GGG--TTS----HHHHHHHHHHHHHHHHHTT-EEEEEEE-SSPPGGG---EEEEEESS-TTPPP--HHHHHHHHHGGG---S---S-------

InterPro domains:
  IPR002877 Ribosomal RNA methyltransferase, FtsJ domain [PF01728] (4-69)
  IPR029063 S-adenosyl-L-methionine-dependent methyltransferase superfamily [G3DSA:3.40.50.150] (1-102)
  IPR047048 16S/23S rRNA (cytidine-2'-O)-methyltransferase TlyA [PTHR32319] (2-73)

Foldseek 3Di:
DKDKDKAFLLVVQPPVQQDDPSERDDLVSQLVSVLVVQVVCVVVQKAWQDKAWDPDQDPPRTIMIMTMTDNDHVNGDDSDSVRSVVRVCVVVDPDDPPPDDPPPPDD

Radius of gyration: 13.88 Å; chains: 1; bounding box: 37×29×33 Å

pLDDT: mean 70.68, std 18.14, range [23.66, 90.44]

Sequence (107 aa):
GSLVALIKPQFEAGKENVGKGGIVRDSEIHKEVLHRILHVAYDCGLYTHGLTFSPIKGMEGNIEFLGYFKKYEEGALTIDDTLIDTSIEIKSTSSPICSAVTVRIFC